Protein AF-X1M9L4-F1 (afdb_monomer_lite)

pLDDT: mean 95.77, std 6.48, range [59.91, 98.69]

Sequence (97 aa):
MKSAIAELEAKGRAAKAAAHRLAYLSTDIKNKALHNISQDLLTRKDEILAANKVDYKEAEPSGMSTAMLDRLMLNSSRLEAIAQDVLAVATLPDPVG

Foldseek 3Di:
DPDPVRVVVVVVVVVVVVVVVVLPDDLVVVLVVLLVVLVCLLVCVVVVQVVLVVVLVVVVVVPDDPVVSVVSHDDPVNSNVVSVVSNVVSPDPDPSD

Organism: NCBI:txid412755

Radius of gyration: 17.47 Å; chains: 1; bounding box: 34×35×42 Å

Secondary structure (DSSP, 8-state):
---HHHHHHHHHHHHHHHHHHHTT--HHHHHHHHHHHHHHHHHTHHHHHHHHHHHHHHHGGGT--HHHHHHH---HHHHHHHHHHHHHHHTSPPS--

Structure (mmCIF, N/CA/C/O backbone):
data_AF-X1M9L4-F1
#
_entry.id   AF-X1M9L4-F1
#
loop_
_atom_site.group_PDB
_atom_site.id
_atom_site.type_symbol
_atom_site.label_atom_id
_atom_site.label_alt_id
_atom_site.label_comp_id
_atom_site.label_asym_id
_atom_site.label_entity_id
_atom_site.label_seq_id
_atom_site.pdbx_PDB_ins_code
_atom_site.Cartn_x
_atom_site.Cartn_y
_atom_site.Cartn_z
_atom_site.occupancy
_atom_site.B_iso_or_equiv
_atom_site.auth_seq_id
_atom_site.auth_comp_id
_atom_site.auth_asym_id
_atom_site.auth_atom_id
_atom_site.pdbx_PDB_model_num
ATOM 1 N N . MET A 1 1 ? -5.541 -23.266 14.012 1.00 60.41 1 MET A N 1
ATOM 2 C CA . MET A 1 1 ? -5.004 -21.906 13.782 1.00 60.41 1 MET A CA 1
ATOM 3 C C . MET A 1 1 ? -3.495 -22.013 13.632 1.00 60.41 1 MET A C 1
ATOM 5 O O . MET A 1 1 ? -2.879 -22.647 14.480 1.00 60.41 1 MET A O 1
ATOM 9 N N . LYS A 1 2 ? -2.899 -21.489 12.551 1.00 65.81 2 LYS A N 1
ATOM 10 C CA . LYS A 1 2 ? -1.433 -21.340 12.483 1.00 65.81 2 LYS A CA 1
ATOM 11 C C . LYS A 1 2 ? -1.023 -20.318 13.551 1.00 65.81 2 LYS A C 1
ATOM 13 O O . LYS A 1 2 ? -1.766 -19.367 13.772 1.00 65.81 2 LYS A O 1
ATOM 18 N N . SER A 1 3 ? 0.094 -20.531 14.246 1.00 91.88 3 SER A N 1
ATOM 19 C CA . SER A 1 3 ? 0.588 -19.541 15.211 1.00 91.88 3 SER A CA 1
ATOM 20 C C . SER A 1 3 ? 0.979 -18.247 14.488 1.00 91.88 3 SER A C 1
ATOM 22 O O . SER A 1 3 ? 1.351 -18.288 13.313 1.00 91.88 3 SER A O 1
ATOM 24 N N . ALA A 1 4 ? 0.945 -17.109 15.189 1.00 92.31 4 ALA A N 1
ATOM 25 C CA . ALA A 1 4 ? 1.373 -15.822 14.632 1.00 92.31 4 ALA A CA 1
ATOM 26 C C . ALA A 1 4 ? 2.804 -15.885 14.057 1.00 92.31 4 ALA A C 1
ATOM 28 O O . ALA A 1 4 ? 3.078 -15.316 13.004 1.00 92.31 4 ALA A O 1
ATOM 29 N N . ILE A 1 5 ? 3.693 -16.656 14.699 1.00 95.81 5 ILE A N 1
ATOM 30 C CA . ILE A 1 5 ? 5.063 -16.907 14.223 1.00 95.81 5 ILE A CA 1
ATOM 31 C C . ILE A 1 5 ? 5.043 -17.649 12.881 1.00 95.81 5 ILE A C 1
ATOM 33 O O . ILE A 1 5 ? 5.687 -17.219 11.927 1.00 95.81 5 ILE A O 1
ATOM 37 N N . ALA A 1 6 ? 4.265 -18.729 12.769 1.00 96.69 6 ALA A N 1
ATOM 38 C CA . ALA A 1 6 ? 4.180 -19.503 11.534 1.00 96.69 6 ALA A CA 1
ATOM 39 C C . ALA A 1 6 ? 3.572 -18.694 10.371 1.00 96.69 6 ALA A C 1
ATOM 41 O O . ALA A 1 6 ? 3.975 -18.871 9.219 1.00 96.69 6 ALA A O 1
ATOM 42 N N . GLU A 1 7 ? 2.611 -17.806 10.649 1.00 97.12 7 GLU A N 1
ATOM 43 C CA . GLU A 1 7 ? 2.055 -16.890 9.649 1.00 97.12 7 GLU A CA 1
ATOM 44 C C . GLU A 1 7 ? 3.085 -15.850 9.192 1.00 97.12 7 GLU A C 1
ATOM 46 O O . GLU A 1 7 ? 3.272 -15.659 7.987 1.00 97.12 7 GLU A O 1
ATOM 51 N N . LEU A 1 8 ? 3.782 -15.218 10.139 1.00 97.38 8 LEU A N 1
ATOM 52 C CA . LEU A 1 8 ? 4.828 -14.238 9.857 1.00 97.38 8 LEU A CA 1
ATOM 53 C C . LEU A 1 8 ? 5.937 -14.844 8.992 1.00 97.38 8 LEU A C 1
ATOM 55 O O . LEU A 1 8 ? 6.312 -14.271 7.969 1.00 97.38 8 LEU A O 1
ATOM 59 N N . GLU A 1 9 ? 6.417 -16.035 9.350 1.00 98.00 9 GLU A N 1
ATOM 60 C CA . GLU A 1 9 ? 7.418 -16.751 8.564 1.00 98.00 9 GLU A CA 1
ATOM 61 C C . GLU A 1 9 ? 6.935 -17.070 7.144 1.00 98.00 9 GLU A C 1
ATOM 63 O O . GLU A 1 9 ? 7.698 -16.957 6.181 1.00 98.00 9 GLU A O 1
ATOM 68 N N . ALA A 1 10 ? 5.671 -17.479 6.993 1.00 97.56 10 ALA A N 1
ATOM 69 C CA . ALA A 1 10 ? 5.097 -17.770 5.686 1.00 97.56 10 ALA A CA 1
ATOM 70 C C . ALA A 1 10 ? 5.029 -16.509 4.809 1.00 97.56 10 ALA A C 1
ATOM 72 O O . ALA A 1 10 ? 5.461 -16.553 3.655 1.00 97.56 10 ALA A O 1
ATOM 73 N N . LYS A 1 11 ? 4.562 -15.381 5.365 1.00 97.75 11 LYS A N 1
ATOM 74 C CA . LYS A 1 11 ? 4.541 -14.080 4.678 1.00 97.75 11 LYS A CA 1
ATOM 75 C C . LYS A 1 11 ? 5.952 -13.624 4.301 1.00 97.75 11 LYS A C 1
ATOM 77 O O . LYS A 1 11 ? 6.167 -13.216 3.164 1.00 97.75 11 LYS A O 1
ATOM 82 N N . GLY A 1 12 ? 6.927 -13.773 5.199 1.00 98.19 12 GLY A N 1
ATOM 83 C CA . GLY A 1 12 ? 8.326 -13.427 4.939 1.00 98.19 12 GLY A CA 1
ATOM 84 C C . GLY A 1 12 ? 8.954 -14.250 3.810 1.00 98.19 12 GLY A C 1
ATOM 85 O O . GLY A 1 12 ? 9.576 -13.690 2.907 1.00 98.19 12 GLY A O 1
ATOM 86 N N . ARG A 1 13 ? 8.745 -15.576 3.803 1.00 98.19 13 ARG A N 1
ATOM 87 C CA . ARG A 1 13 ? 9.219 -16.454 2.715 1.00 98.19 13 ARG A CA 1
ATOM 88 C C . ARG A 1 13 ? 8.582 -16.090 1.371 1.00 98.19 13 ARG A C 1
ATOM 90 O O . ARG A 1 13 ? 9.294 -16.014 0.371 1.00 98.19 13 ARG A O 1
ATOM 97 N N . ALA A 1 14 ? 7.275 -15.824 1.354 1.00 98.25 14 ALA A N 1
ATOM 98 C CA . ALA A 1 14 ? 6.563 -15.412 0.145 1.00 98.25 14 ALA A CA 1
ATOM 99 C C . ALA A 1 14 ? 7.051 -14.049 -0.377 1.00 98.25 14 ALA A C 1
ATOM 101 O O . ALA A 1 14 ? 7.339 -13.919 -1.566 1.00 98.25 14 ALA A O 1
ATOM 102 N N . ALA A 1 15 ? 7.219 -13.061 0.508 1.00 98.31 15 ALA A N 1
ATOM 103 C CA . ALA A 1 15 ? 7.732 -11.740 0.156 1.00 98.31 15 ALA A CA 1
ATOM 104 C C . ALA A 1 15 ? 9.156 -11.815 -0.415 1.00 98.31 15 ALA A C 1
ATOM 106 O O . ALA A 1 15 ? 9.427 -11.217 -1.453 1.00 98.31 15 ALA A O 1
ATOM 107 N N . LYS A 1 16 ? 10.048 -12.611 0.198 1.00 98.12 16 LYS A N 1
ATOM 108 C CA . LYS A 1 16 ? 11.415 -12.824 -0.306 1.00 98.12 16 LYS A CA 1
ATOM 109 C C . LYS A 1 16 ? 11.416 -13.422 -1.715 1.00 98.12 16 LYS A C 1
ATOM 111 O O . LYS A 1 16 ? 12.141 -12.941 -2.580 1.00 98.12 16 LYS A O 1
ATOM 116 N N . ALA A 1 17 ? 10.589 -14.437 -1.962 1.00 97.56 17 ALA A N 1
ATOM 117 C CA . ALA A 1 17 ? 10.464 -15.036 -3.290 1.00 97.56 17 ALA A CA 1
ATOM 118 C C . ALA A 1 17 ? 9.914 -14.035 -4.326 1.00 97.56 17 ALA A C 1
ATOM 120 O O . ALA A 1 17 ? 10.442 -13.941 -5.434 1.00 97.56 17 ALA A O 1
ATOM 121 N N . ALA A 1 18 ? 8.893 -13.253 -3.962 1.00 97.62 18 ALA A N 1
ATOM 122 C CA . ALA A 1 18 ? 8.302 -12.243 -4.837 1.00 97.62 18 ALA A CA 1
ATOM 123 C C . ALA A 1 18 ? 9.275 -11.097 -5.163 1.00 97.62 18 ALA A C 1
ATOM 125 O O . ALA A 1 18 ? 9.317 -10.649 -6.308 1.00 97.62 18 ALA A O 1
ATOM 126 N N . ALA A 1 19 ? 10.090 -10.667 -4.193 1.00 96.81 19 ALA A N 1
ATOM 127 C CA . ALA A 1 19 ? 11.066 -9.592 -4.363 1.00 96.81 19 ALA A CA 1
ATOM 128 C C . ALA A 1 19 ? 12.081 -9.896 -5.474 1.00 96.81 19 ALA A C 1
ATOM 130 O O . ALA A 1 19 ? 12.370 -9.022 -6.288 1.00 96.81 19 ALA A O 1
ATOM 131 N N . HIS A 1 20 ? 12.557 -11.145 -5.566 1.00 94.56 20 HIS A N 1
ATOM 132 C CA . HIS A 1 20 ? 13.450 -11.559 -6.650 1.00 94.56 20 HIS A CA 1
ATOM 133 C C . HIS A 1 20 ? 12.813 -11.352 -8.021 1.00 94.56 20 HIS A C 1
ATOM 135 O O . HIS A 1 20 ? 13.450 -10.808 -8.911 1.00 94.56 20 HIS A O 1
ATOM 141 N N . ARG A 1 21 ? 11.546 -11.743 -8.192 1.00 94.19 21 ARG A N 1
ATOM 142 C CA . ARG A 1 21 ? 10.843 -11.551 -9.464 1.00 94.19 21 ARG A CA 1
ATOM 143 C C . ARG A 1 21 ? 10.593 -10.073 -9.754 1.00 94.19 21 ARG A C 1
ATOM 145 O O . ARG A 1 21 ? 10.794 -9.651 -10.886 1.00 94.19 21 ARG A O 1
ATOM 152 N N . LEU A 1 22 ? 10.168 -9.307 -8.748 1.00 95.25 22 LEU A N 1
ATOM 153 C CA . LEU A 1 22 ? 9.881 -7.877 -8.874 1.00 95.25 22 LEU A CA 1
ATOM 154 C C . LEU A 1 22 ? 11.113 -7.081 -9.330 1.00 95.25 22 LEU A C 1
ATOM 156 O O . LEU A 1 22 ? 10.977 -6.204 -10.176 1.00 95.25 22 LEU A O 1
ATOM 160 N N . ALA A 1 23 ? 12.303 -7.431 -8.831 1.00 94.00 23 ALA A N 1
ATOM 161 C CA . ALA A 1 23 ? 13.561 -6.767 -9.174 1.00 94.00 23 ALA A CA 1
ATOM 162 C C . ALA A 1 23 ? 13.951 -6.867 -10.663 1.00 94.00 23 ALA A C 1
ATOM 164 O O . ALA A 1 23 ? 14.727 -6.042 -11.131 1.00 94.00 23 ALA A O 1
ATOM 165 N N . TYR A 1 24 ? 13.420 -7.848 -11.403 1.00 92.69 24 TYR A N 1
ATOM 166 C CA . TYR A 1 24 ? 13.699 -8.041 -12.835 1.00 92.69 24 TYR A CA 1
ATOM 167 C C . TYR A 1 24 ? 12.556 -7.589 -13.756 1.00 92.69 24 TYR A C 1
ATOM 169 O O . TYR A 1 24 ? 12.633 -7.791 -14.968 1.00 92.69 24 TYR A O 1
ATOM 177 N N . LEU A 1 25 ? 11.467 -7.028 -13.218 1.00 95.06 25 LEU A N 1
ATOM 178 C CA . LEU A 1 25 ? 10.382 -6.512 -14.053 1.00 95.06 25 LEU A CA 1
ATOM 179 C C . LEU A 1 25 ? 10.788 -5.194 -14.712 1.00 95.06 25 LEU A C 1
ATOM 181 O O . LEU A 1 25 ? 11.411 -4.345 -14.078 1.00 95.06 25 LEU A O 1
ATOM 185 N N . SER A 1 26 ? 10.368 -5.005 -15.964 1.00 96.00 26 SER A N 1
ATOM 186 C CA . SER A 1 26 ? 10.549 -3.737 -16.670 1.00 96.00 26 SER A CA 1
ATOM 187 C C . SER A 1 26 ? 9.707 -2.619 -16.056 1.00 96.00 26 SER A C 1
ATOM 189 O O . SER A 1 26 ? 8.654 -2.872 -15.454 1.00 96.00 26 SER A O 1
ATOM 191 N N . THR A 1 27 ? 10.137 -1.375 -16.267 1.00 96.12 27 THR A N 1
ATOM 192 C CA . THR A 1 27 ? 9.385 -0.160 -15.923 1.00 96.12 27 THR A CA 1
ATOM 193 C C . THR A 1 27 ? 7.953 -0.204 -16.444 1.00 96.12 27 THR A C 1
ATOM 195 O O . THR A 1 27 ? 7.026 0.043 -15.681 1.00 96.12 27 THR A O 1
ATOM 198 N N . ASP A 1 28 ? 7.733 -0.632 -17.691 1.00 96.06 28 ASP A N 1
ATOM 199 C CA . ASP A 1 28 ? 6.389 -0.716 -18.282 1.00 96.06 28 ASP A CA 1
ATOM 200 C C . ASP A 1 28 ? 5.446 -1.630 -17.488 1.00 96.06 28 ASP A C 1
ATOM 202 O O . ASP A 1 28 ? 4.278 -1.301 -17.269 1.00 96.06 28 ASP A O 1
ATOM 206 N N . ILE A 1 29 ? 5.942 -2.784 -17.025 1.00 96.88 29 ILE A N 1
ATOM 207 C CA . ILE A 1 29 ? 5.141 -3.720 -16.227 1.00 96.88 29 ILE A CA 1
ATOM 208 C C . ILE A 1 29 ? 4.873 -3.133 -14.839 1.00 96.88 29 ILE A C 1
ATOM 210 O O . ILE A 1 29 ? 3.741 -3.217 -14.355 1.00 96.88 29 ILE A O 1
ATOM 214 N N . LYS A 1 30 ? 5.891 -2.529 -14.209 1.00 96.88 30 LYS A N 1
ATOM 215 C CA . LYS A 1 30 ? 5.766 -1.861 -12.904 1.00 96.88 30 LYS A CA 1
ATOM 216 C C . LYS A 1 30 ? 4.727 -0.733 -12.972 1.00 96.88 30 LYS A C 1
ATOM 218 O O . LYS A 1 30 ? 3.788 -0.718 -12.179 1.00 96.88 30 LYS A O 1
ATOM 223 N N . ASN A 1 31 ? 4.810 0.127 -13.983 1.00 97.75 31 ASN A N 1
ATOM 224 C CA . ASN A 1 31 ? 3.883 1.238 -14.190 1.00 97.75 31 ASN A CA 1
ATOM 225 C C . ASN A 1 31 ? 2.470 0.754 -14.506 1.00 97.75 31 ASN A C 1
ATOM 227 O O . ASN A 1 31 ? 1.509 1.261 -13.931 1.00 97.75 31 ASN A O 1
ATOM 231 N N . LYS A 1 32 ? 2.313 -0.284 -15.338 1.00 98.19 32 LYS A N 1
ATOM 232 C CA . LYS A 1 32 ? 0.999 -0.895 -15.580 1.00 98.19 32 LYS A CA 1
ATOM 233 C C . LYS A 1 32 ? 0.362 -1.410 -14.287 1.00 98.19 32 LYS A C 1
ATOM 235 O O . LYS A 1 32 ? -0.839 -1.240 -14.095 1.00 98.19 32 LYS A O 1
ATOM 240 N N . ALA A 1 33 ? 1.146 -2.013 -13.392 1.00 98.06 33 ALA A N 1
ATOM 241 C CA . ALA A 1 33 ? 0.644 -2.444 -12.090 1.00 98.06 33 ALA A CA 1
ATOM 242 C C . ALA A 1 33 ? 0.183 -1.253 -11.231 1.00 98.06 33 ALA A C 1
ATOM 244 O O . ALA A 1 33 ? -0.901 -1.321 -10.659 1.00 98.06 33 ALA A O 1
ATOM 245 N N . LEU A 1 34 ? 0.943 -0.153 -11.191 1.00 98.31 34 LEU A N 1
ATOM 246 C CA . LEU A 1 34 ? 0.558 1.070 -10.470 1.00 98.31 34 LEU A CA 1
ATOM 247 C C . LEU A 1 34 ? -0.725 1.701 -11.039 1.00 98.31 34 LEU A C 1
ATOM 249 O O . LEU A 1 34 ? -1.628 2.043 -10.277 1.00 98.31 34 LEU A O 1
ATOM 253 N N . HIS A 1 35 ? -0.861 1.778 -12.366 1.00 98.56 35 HIS A N 1
ATOM 254 C CA . HIS A 1 35 ? -2.095 2.237 -13.012 1.00 98.56 35 HIS A CA 1
ATOM 255 C C . HIS A 1 35 ? -3.301 1.369 -12.635 1.00 98.56 35 HIS A C 1
ATOM 257 O O . HIS A 1 35 ? -4.355 1.901 -12.290 1.00 98.56 35 HIS A O 1
ATOM 263 N N . ASN A 1 36 ? -3.137 0.044 -12.647 1.00 98.69 36 ASN A N 1
ATOM 264 C CA . ASN A 1 36 ? -4.198 -0.876 -12.243 1.00 98.69 36 ASN A CA 1
ATOM 265 C C . ASN A 1 36 ? -4.570 -0.701 -10.765 1.00 98.69 36 ASN A C 1
ATOM 267 O O . ASN A 1 36 ? -5.752 -0.666 -10.451 1.00 98.69 36 ASN A O 1
ATOM 271 N N . ILE A 1 37 ? -3.588 -0.534 -9.870 1.00 98.69 37 ILE A N 1
ATOM 272 C CA . ILE A 1 37 ? -3.838 -0.279 -8.442 1.00 98.69 37 ILE A CA 1
ATOM 273 C C . ILE A 1 37 ? -4.657 1.002 -8.265 1.00 98.69 37 ILE A C 1
ATOM 275 O O . ILE A 1 37 ? -5.660 0.987 -7.558 1.00 98.69 37 ILE A O 1
ATOM 279 N N . SER A 1 38 ? -4.266 2.095 -8.926 1.00 98.69 38 SER A N 1
ATOM 280 C CA . SER A 1 38 ? -5.011 3.358 -8.877 1.00 98.69 38 SER A CA 1
ATOM 281 C C . SER A 1 38 ? -6.459 3.181 -9.352 1.00 98.69 38 SER A C 1
ATOM 283 O O . SER A 1 38 ? -7.399 3.569 -8.655 1.00 98.69 38 SER A O 1
ATOM 285 N N . GLN A 1 39 ? -6.658 2.508 -10.489 1.00 98.62 39 GLN A N 1
ATOM 286 C CA . GLN A 1 39 ? -7.992 2.230 -11.021 1.00 98.62 39 GLN A CA 1
ATOM 287 C C . GLN A 1 39 ? -8.823 1.348 -10.079 1.00 98.62 39 GLN A C 1
ATOM 289 O O . GLN A 1 39 ? -10.012 1.611 -9.884 1.00 98.62 39 GLN A O 1
ATOM 294 N N . ASP A 1 40 ? -8.224 0.319 -9.483 1.00 98.62 40 ASP A N 1
ATOM 295 C CA . ASP A 1 40 ? -8.905 -0.594 -8.566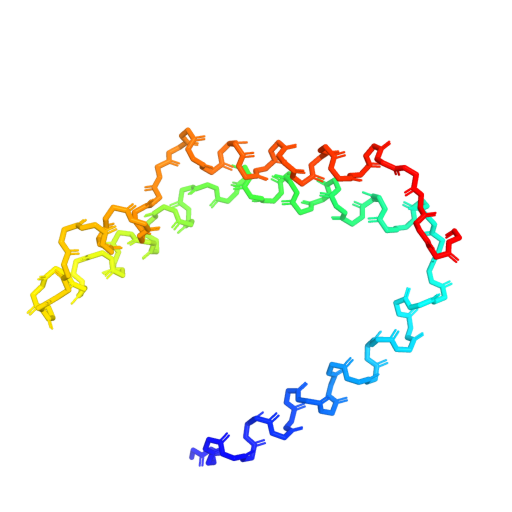 1.00 98.62 40 ASP A CA 1
ATOM 296 C C . ASP A 1 40 ? -9.328 0.114 -7.275 1.00 98.62 40 ASP A C 1
ATOM 298 O O . ASP A 1 40 ? -10.446 -0.112 -6.809 1.00 98.62 40 ASP A O 1
ATOM 302 N N . LEU A 1 41 ? -8.499 1.018 -6.736 1.00 98.56 41 LEU A N 1
ATOM 303 C CA . LEU A 1 41 ? -8.853 1.848 -5.576 1.00 98.56 41 LEU A CA 1
ATOM 304 C C . LEU A 1 41 ? -10.112 2.682 -5.844 1.00 98.56 41 LEU A C 1
ATOM 306 O O . LEU A 1 41 ? -10.998 2.755 -4.994 1.00 98.56 41 LEU A O 1
ATOM 310 N N . LEU A 1 42 ? -10.217 3.280 -7.034 1.00 98.38 42 LEU A N 1
ATOM 311 C CA . LEU A 1 42 ? -11.382 4.080 -7.420 1.00 98.38 42 LEU A CA 1
ATOM 312 C C . LEU A 1 42 ? -12.609 3.211 -7.715 1.00 98.38 42 LEU A C 1
ATOM 314 O O . LEU A 1 42 ? 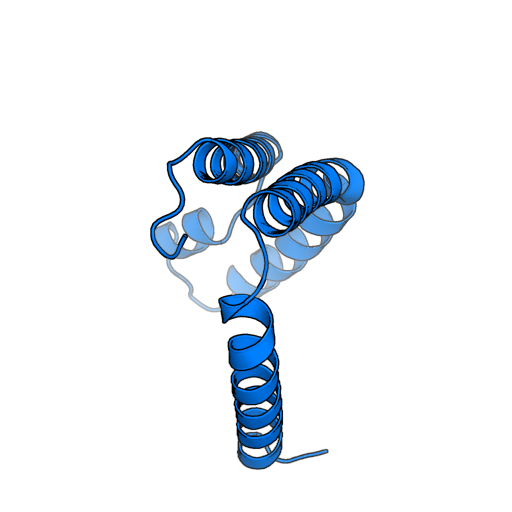-13.717 3.538 -7.293 1.00 98.38 42 LEU A O 1
ATOM 318 N N . THR A 1 43 ? -12.414 2.090 -8.409 1.00 98.56 43 THR A N 1
ATOM 319 C CA . THR A 1 43 ? -13.497 1.171 -8.800 1.00 98.56 43 THR A CA 1
ATOM 320 C C . THR A 1 43 ? -14.108 0.475 -7.585 1.00 98.56 43 THR A C 1
ATOM 322 O O . THR A 1 43 ? -15.308 0.221 -7.556 1.00 98.56 43 THR A O 1
ATOM 325 N N . ARG A 1 44 ? -13.299 0.197 -6.557 1.00 98.44 44 ARG A N 1
ATOM 326 C CA . ARG A 1 44 ? -13.714 -0.445 -5.300 1.00 98.44 44 ARG A CA 1
ATOM 327 C C . ARG A 1 44 ? -13.891 0.550 -4.154 1.00 98.44 44 ARG A C 1
ATOM 329 O O . ARG A 1 44 ? -13.894 0.151 -2.991 1.00 98.44 44 ARG A O 1
ATOM 336 N N . LYS A 1 45 ? -14.045 1.843 -4.460 1.00 98.44 45 LYS A N 1
ATOM 337 C CA . LYS A 1 45 ? -14.139 2.915 -3.459 1.00 98.44 45 LYS A CA 1
ATOM 338 C C . LYS A 1 45 ? -15.160 2.610 -2.367 1.00 98.44 45 LYS A C 1
ATOM 340 O O . LYS A 1 45 ? -14.837 2.705 -1.187 1.00 98.44 45 LYS A O 1
ATOM 345 N N . ASP A 1 46 ? -16.359 2.190 -2.751 1.00 98.25 46 ASP A N 1
ATOM 346 C CA . ASP A 1 46 ? -17.438 1.944 -1.793 1.00 98.25 46 ASP A CA 1
ATOM 347 C C . ASP A 1 46 ? -17.142 0.753 -0.869 1.00 98.25 46 ASP A C 1
ATOM 349 O O . ASP A 1 46 ? -17.444 0.813 0.321 1.00 98.25 46 ASP A O 1
ATOM 353 N N . GLU A 1 47 ? -16.486 -0.293 -1.384 1.00 98.56 47 GLU A N 1
ATOM 354 C CA . GLU A 1 47 ? -16.038 -1.455 -0.601 1.00 98.56 47 GLU A CA 1
ATOM 355 C C . GLU A 1 47 ? -15.012 -1.031 0.461 1.00 98.56 47 GLU A C 1
ATOM 357 O O . GLU A 1 47 ? -15.155 -1.351 1.642 1.00 98.56 47 GLU A O 1
ATOM 362 N N . ILE A 1 48 ? -14.015 -0.240 0.054 1.00 98.56 48 ILE A N 1
ATOM 363 C CA . ILE A 1 48 ? -12.942 0.245 0.929 1.00 98.56 48 ILE A CA 1
ATOM 364 C C . ILE A 1 48 ? -13.495 1.180 2.011 1.00 98.56 4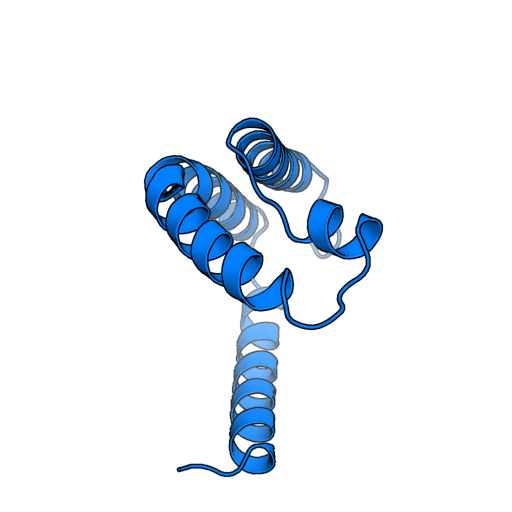8 ILE A C 1
ATOM 366 O O . ILE A 1 48 ? -13.160 1.036 3.188 1.00 98.56 48 ILE A O 1
ATOM 370 N N . LEU A 1 49 ? -14.359 2.130 1.639 1.00 98.56 49 LEU A N 1
ATOM 371 C CA . LEU A 1 49 ? -14.956 3.073 2.588 1.00 98.56 49 LEU A CA 1
ATOM 372 C C . LEU A 1 49 ? -15.908 2.374 3.566 1.00 98.56 49 LEU A C 1
ATOM 374 O O . LEU A 1 49 ? -15.951 2.733 4.744 1.00 98.56 49 LEU A O 1
ATOM 378 N N . ALA A 1 50 ? -16.647 1.360 3.108 1.00 98.56 50 ALA A N 1
ATOM 379 C CA . ALA A 1 50 ? -17.484 0.549 3.982 1.00 98.56 50 ALA A CA 1
ATOM 380 C C . ALA A 1 50 ? -16.644 -0.233 5.003 1.00 98.56 50 ALA A C 1
ATOM 382 O O . ALA A 1 50 ? -16.982 -0.215 6.187 1.00 98.56 50 ALA A O 1
ATOM 383 N N . ALA A 1 51 ? -15.541 -0.853 4.571 1.00 98.62 51 ALA A N 1
ATOM 384 C CA . ALA A 1 51 ? -14.621 -1.562 5.460 1.00 98.62 51 ALA A CA 1
ATOM 385 C C . ALA A 1 51 ? -13.982 -0.615 6.490 1.00 98.62 51 ALA A C 1
ATOM 387 O O . ALA A 1 51 ? -14.080 -0.857 7.690 1.00 98.62 51 ALA A O 1
ATOM 388 N N . ASN A 1 52 ? -13.447 0.530 6.055 1.00 98.56 52 ASN A N 1
ATOM 389 C CA . ASN A 1 52 ? -12.838 1.505 6.963 1.00 98.56 52 ASN A CA 1
ATOM 390 C C . ASN A 1 52 ? -13.827 2.069 7.997 1.00 98.56 52 ASN A C 1
ATOM 392 O O . ASN A 1 52 ? -13.452 2.374 9.127 1.00 98.56 52 ASN A O 1
ATOM 396 N N . LYS A 1 53 ? -15.113 2.184 7.644 1.00 98.12 53 LYS A N 1
ATOM 397 C CA . LYS A 1 53 ? -16.156 2.599 8.589 1.00 98.12 53 LYS A CA 1
ATOM 398 C C . LYS A 1 53 ? -1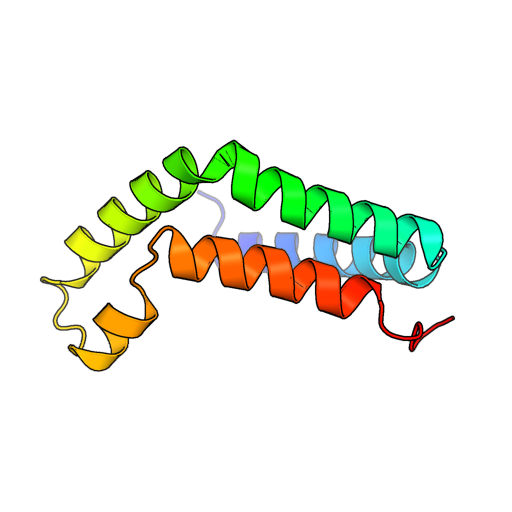6.371 1.576 9.706 1.00 98.12 53 LYS A C 1
ATOM 400 O O . LYS A 1 53 ? -16.755 1.976 10.805 1.00 98.12 53 LYS A O 1
ATOM 405 N N . VAL A 1 54 ? -16.175 0.284 9.437 1.00 98.31 54 VAL A N 1
ATOM 406 C CA . VAL A 1 54 ? -16.193 -0.758 10.475 1.00 98.31 54 VAL A CA 1
ATOM 407 C C . VAL A 1 54 ? -15.000 -0.555 11.406 1.00 98.31 54 VAL A C 1
ATOM 409 O O . VAL A 1 54 ? -15.214 -0.379 12.603 1.00 98.31 54 VAL A O 1
ATOM 412 N N . ASP A 1 55 ? -13.793 -0.419 10.850 1.00 97.75 55 ASP A N 1
ATOM 413 C CA . ASP A 1 55 ? -12.570 -0.181 11.631 1.00 97.75 55 ASP A CA 1
ATOM 414 C C . ASP A 1 55 ? -12.688 1.068 12.519 1.00 97.75 55 ASP A C 1
ATOM 416 O O . ASP A 1 55 ? -12.349 1.043 13.701 1.00 97.75 55 ASP A O 1
ATOM 420 N N . TYR A 1 56 ? -13.219 2.169 11.976 1.00 97.00 56 TYR A N 1
ATOM 421 C CA . TYR A 1 56 ? -13.403 3.413 12.723 1.00 97.00 56 TYR A CA 1
ATOM 422 C C . TYR A 1 56 ? -14.347 3.229 13.919 1.00 97.00 56 TYR A C 1
ATOM 424 O O . TYR A 1 56 ? -14.058 3.700 15.019 1.00 97.00 56 TYR A O 1
ATOM 432 N N . LYS A 1 57 ? -15.466 2.520 13.723 1.00 96.25 57 LYS A N 1
ATOM 433 C CA . LYS A 1 57 ? -16.444 2.246 14.788 1.00 96.25 57 LYS A CA 1
ATOM 434 C C . LYS A 1 57 ? -15.886 1.348 15.885 1.00 96.25 57 LYS A C 1
ATOM 436 O O . LYS A 1 57 ? -16.298 1.484 17.031 1.00 96.25 57 LYS A O 1
ATOM 441 N N . GLU A 1 58 ? -14.992 0.429 15.542 1.00 96.38 58 GLU A N 1
ATOM 442 C CA . GLU A 1 58 ? -14.315 -0.427 16.519 1.00 96.38 58 GLU A CA 1
ATOM 443 C C . GLU A 1 58 ? -13.219 0.337 17.273 1.00 96.38 58 GLU A C 1
ATOM 445 O O . GLU A 1 58 ? -13.019 0.126 18.470 1.00 96.38 58 GLU A O 1
ATOM 450 N N . ALA A 1 59 ? -12.539 1.268 16.600 1.00 95.62 59 ALA A N 1
ATOM 451 C CA . ALA A 1 59 ? -11.448 2.031 17.188 1.00 95.62 59 ALA A CA 1
ATOM 452 C C . ALA A 1 59 ? -11.916 3.174 18.106 1.00 95.62 59 ALA A C 1
ATOM 454 O O . ALA A 1 59 ? -11.241 3.463 19.095 1.00 95.62 59 ALA A O 1
ATOM 455 N N . GLU A 1 60 ? -13.057 3.809 17.825 1.00 92.75 60 GLU A N 1
ATOM 456 C CA . GLU A 1 60 ? -13.614 4.902 18.638 1.00 92.75 60 GLU A CA 1
ATOM 457 C C . GLU A 1 60 ? -13.770 4.536 20.134 1.00 92.75 60 GLU A C 1
ATOM 459 O O . GLU A 1 60 ? -13.254 5.272 20.979 1.00 92.75 60 GLU A O 1
ATOM 464 N N . PRO A 1 61 ? -14.364 3.384 20.511 1.00 95.88 61 PRO A N 1
ATOM 465 C CA . PRO A 1 61 ? -14.457 2.973 21.912 1.00 95.88 61 PRO A CA 1
ATOM 466 C C . PRO A 1 61 ? -13.161 2.366 22.480 1.00 95.88 61 PRO A C 1
ATOM 468 O O . PRO A 1 61 ? -13.087 2.135 23.684 1.00 95.88 61 PRO A O 1
ATOM 471 N N . SER A 1 62 ? -12.131 2.109 21.664 1.00 92.38 62 SER A N 1
ATOM 472 C CA . SER A 1 62 ? -10.884 1.460 22.117 1.00 92.38 62 SER A CA 1
ATOM 473 C C . SER A 1 62 ? -9.967 2.360 22.965 1.00 92.38 62 SER A C 1
ATOM 475 O O . SER A 1 62 ? -8.937 1.905 23.461 1.00 92.38 62 SER A O 1
ATOM 477 N N . GLY A 1 63 ? -10.325 3.639 23.138 1.00 91.06 63 GLY A N 1
ATOM 478 C CA . GLY A 1 63 ? -9.484 4.645 23.796 1.00 91.06 63 GLY A CA 1
ATOM 479 C C . GLY A 1 63 ? -8.454 5.291 22.863 1.00 91.06 63 GLY A C 1
ATOM 480 O O . GLY A 1 63 ? -7.521 5.944 23.332 1.00 91.06 63 GLY A O 1
ATOM 481 N N . MET A 1 64 ? -8.607 5.120 21.546 1.00 94.44 64 MET A N 1
ATOM 482 C CA . MET A 1 64 ? -7.743 5.747 20.549 1.00 94.44 64 MET A CA 1
ATOM 483 C C . MET A 1 64 ? -7.913 7.276 20.553 1.00 94.44 64 MET A C 1
ATOM 485 O O . MET A 1 64 ? -9.022 7.797 20.662 1.00 94.44 64 MET A O 1
ATOM 489 N N . SER A 1 65 ? -6.806 8.018 20.434 1.00 96.25 65 SER A N 1
ATOM 490 C CA . SER A 1 65 ? -6.863 9.484 20.424 1.00 96.25 65 SER A CA 1
ATOM 491 C C . SER A 1 65 ? -7.569 10.014 19.174 1.00 96.25 65 SER A C 1
ATOM 493 O O . SER A 1 65 ? -7.518 9.404 18.105 1.00 96.25 65 SER A O 1
ATOM 495 N N . THR A 1 66 ? -8.163 11.203 19.276 1.00 95.25 66 THR A N 1
ATOM 496 C CA . THR A 1 66 ? -8.838 11.875 18.151 1.00 95.25 66 THR A CA 1
ATOM 497 C C . THR A 1 66 ? -7.923 12.053 16.936 1.00 95.25 66 THR A C 1
ATOM 499 O O . THR A 1 66 ? -8.354 11.857 15.806 1.00 95.25 66 THR A O 1
ATOM 502 N N . ALA A 1 67 ? -6.638 12.345 17.157 1.00 96.88 67 ALA A N 1
ATOM 503 C CA . ALA A 1 67 ? -5.645 12.453 16.089 1.00 96.88 67 ALA A CA 1
ATOM 504 C C . ALA A 1 67 ? -5.379 11.114 15.376 1.00 96.88 67 ALA A C 1
ATOM 506 O O . ALA A 1 67 ? -5.120 11.093 14.175 1.00 96.88 67 ALA A O 1
ATOM 507 N N . MET A 1 68 ? -5.428 9.992 16.099 1.00 97.12 68 MET A N 1
ATOM 508 C CA . MET A 1 68 ? -5.279 8.664 15.498 1.00 97.12 68 MET A CA 1
ATOM 509 C C . MET A 1 68 ? -6.558 8.228 14.775 1.00 97.12 68 MET A C 1
ATOM 511 O O . MET A 1 68 ? -6.461 7.645 13.699 1.00 97.12 68 MET A O 1
ATOM 515 N N . LEU A 1 69 ? -7.740 8.572 15.301 1.00 97.25 69 LEU A N 1
ATOM 516 C CA . LEU A 1 69 ? -9.022 8.365 14.613 1.00 97.25 69 LEU A CA 1
ATOM 517 C C . LEU A 1 69 ? -9.078 9.133 13.289 1.00 97.25 69 LEU A C 1
ATOM 519 O O . LEU A 1 69 ? -9.459 8.557 12.272 1.00 97.25 69 LEU A O 1
ATOM 523 N N . ASP A 1 70 ? -8.621 10.389 13.266 1.00 96.62 70 ASP A N 1
ATOM 524 C CA . ASP A 1 70 ? -8.526 11.150 12.019 1.00 96.62 70 ASP A CA 1
ATOM 525 C C . ASP A 1 70 ? -7.574 10.481 11.018 1.00 96.62 70 ASP A C 1
ATOM 527 O O . ASP A 1 70 ? -7.918 10.369 9.848 1.00 96.62 70 ASP A O 1
ATOM 531 N N . ARG A 1 71 ? -6.421 9.958 11.456 1.00 96.81 71 ARG A N 1
ATOM 532 C CA . ARG A 1 71 ? -5.504 9.217 10.566 1.00 96.81 71 ARG A CA 1
ATOM 533 C C . ARG A 1 71 ? -6.085 7.903 10.045 1.00 96.81 71 ARG A C 1
ATOM 535 O O . ARG A 1 71 ? -5.748 7.509 8.933 1.00 96.81 71 ARG A O 1
ATOM 542 N N . LEU A 1 72 ? -6.917 7.227 10.836 1.00 97.44 72 LEU A N 1
ATOM 543 C CA . LEU A 1 72 ? -7.593 5.995 10.430 1.00 97.44 72 LEU A CA 1
ATOM 544 C C . LEU A 1 72 ? -8.702 6.271 9.409 1.00 97.44 72 LEU A C 1
ATOM 546 O O . LEU A 1 72 ? -8.920 5.457 8.518 1.00 97.44 72 LEU A O 1
ATOM 550 N N . MET A 1 73 ? -9.406 7.395 9.538 1.00 97.50 73 MET A N 1
ATOM 551 C CA . MET A 1 73 ? -10.563 7.712 8.708 1.00 97.50 73 MET A CA 1
ATOM 552 C C . MET A 1 73 ? -10.193 7.848 7.223 1.00 97.50 73 MET A C 1
ATOM 554 O O . MET A 1 73 ? -9.368 8.674 6.825 1.00 97.50 73 MET A O 1
ATOM 558 N N . LEU A 1 74 ? -10.903 7.117 6.373 1.00 98.44 74 LEU A N 1
ATOM 559 C CA . LEU A 1 74 ? -10.930 7.321 4.933 1.00 98.44 74 LEU A CA 1
ATOM 560 C C . LEU A 1 74 ? -12.245 7.979 4.515 1.00 98.44 74 LEU A C 1
ATOM 562 O O . LEU A 1 74 ? -13.311 7.747 5.080 1.00 98.44 74 LEU A O 1
ATOM 566 N N . ASN A 1 75 ? -12.159 8.815 3.487 1.00 97.94 75 ASN A N 1
ATOM 567 C CA . ASN A 1 75 ? -13.298 9.384 2.778 1.00 97.94 75 ASN A CA 1
ATOM 568 C C . ASN A 1 75 ? -12.977 9.416 1.278 1.00 97.94 75 ASN A C 1
ATOM 570 O O . ASN A 1 75 ? -11.839 9.147 0.886 1.00 97.94 75 ASN A O 1
ATOM 574 N N . SER A 1 76 ? -13.963 9.750 0.441 1.00 98.00 76 SER A N 1
ATOM 575 C CA . SER A 1 76 ? -13.790 9.748 -1.017 1.00 98.00 76 SER A CA 1
ATOM 576 C C . SER A 1 76 ? -12.609 10.598 -1.477 1.00 98.00 76 SER A C 1
ATOM 578 O O . SER A 1 76 ? -11.805 10.125 -2.268 1.00 98.00 76 SER A O 1
ATOM 580 N N . SER A 1 77 ? -12.451 11.805 -0.924 1.00 98.25 77 SER A N 1
ATOM 581 C CA . SER A 1 77 ? -11.355 12.704 -1.296 1.00 98.25 77 SER A CA 1
ATOM 582 C C . SER A 1 77 ? -9.986 12.135 -0.920 1.00 98.25 77 SER A C 1
ATOM 584 O O . SER A 1 77 ? -9.062 12.194 -1.725 1.00 98.25 77 SER A O 1
ATOM 586 N N . ARG A 1 78 ? -9.849 11.533 0.269 1.00 98.38 78 ARG A N 1
ATOM 587 C CA . ARG A 1 78 ? -8.601 10.881 0.696 1.00 98.38 78 ARG A CA 1
ATOM 588 C C . ARG A 1 78 ? -8.271 9.674 -0.176 1.00 98.38 78 ARG A C 1
ATOM 590 O O . ARG A 1 78 ? -7.117 9.500 -0.542 1.00 98.38 78 ARG A O 1
ATOM 597 N N . LEU A 1 79 ? -9.264 8.862 -0.534 1.00 98.44 79 LEU A N 1
ATOM 598 C CA . LEU A 1 79 ? -9.030 7.701 -1.391 1.00 98.44 79 LEU A CA 1
ATOM 599 C C . LEU A 1 79 ? -8.669 8.110 -2.827 1.00 98.44 79 LEU A C 1
ATOM 601 O O . LEU A 1 79 ? -7.781 7.513 -3.427 1.00 98.44 79 LEU A O 1
ATOM 605 N N . GLU A 1 80 ? -9.313 9.152 -3.355 1.00 98.44 80 GLU A N 1
ATOM 606 C CA . GLU A 1 80 ? -8.980 9.742 -4.656 1.00 98.44 80 GLU A CA 1
ATOM 607 C C . GLU A 1 80 ? -7.563 10.332 -4.656 1.00 98.44 80 GLU A C 1
ATOM 609 O O . GLU A 1 80 ? -6.813 10.107 -5.604 1.00 98.44 80 GLU A O 1
ATOM 614 N N . ALA A 1 81 ? -7.154 10.993 -3.568 1.00 98.50 81 ALA A N 1
ATOM 615 C CA . ALA A 1 81 ? -5.783 11.466 -3.396 1.00 98.50 81 ALA A CA 1
ATOM 616 C C . ALA A 1 81 ? -4.772 10.305 -3.372 1.00 98.50 81 ALA A C 1
ATOM 618 O O . ALA A 1 81 ? -3.792 10.351 -4.104 1.00 98.50 81 ALA A O 1
ATOM 619 N N . ILE A 1 82 ? -5.046 9.223 -2.631 1.00 98.50 82 ILE A N 1
ATOM 620 C CA . ILE A 1 82 ? -4.185 8.025 -2.614 1.00 98.50 82 ILE A CA 1
ATOM 621 C C . ILE A 1 82 ? -4.060 7.423 -4.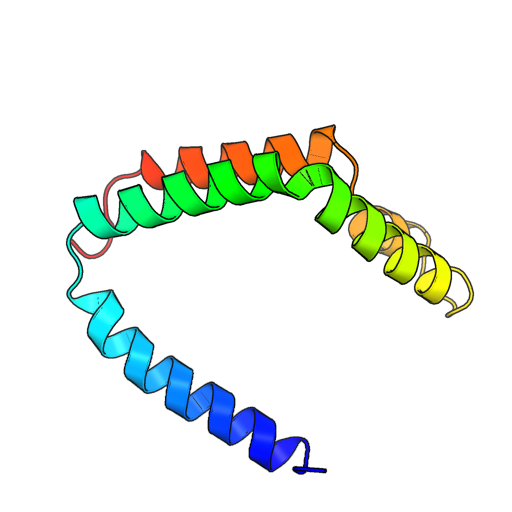020 1.00 98.50 82 ILE A C 1
ATOM 623 O O . ILE A 1 82 ? -2.961 7.083 -4.4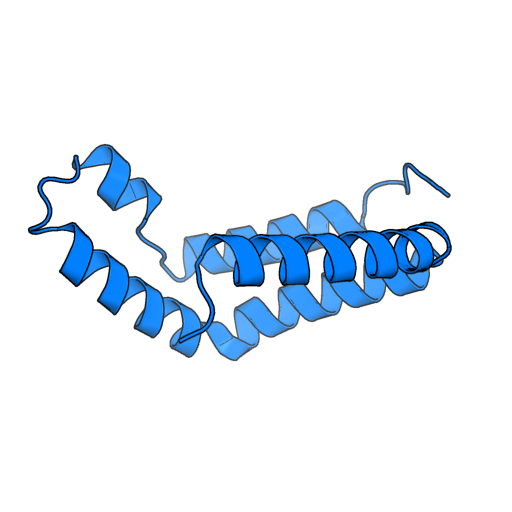56 1.00 98.50 82 ILE A O 1
ATOM 627 N N . ALA A 1 83 ? -5.168 7.302 -4.755 1.00 98.56 83 ALA A N 1
ATOM 628 C CA . ALA A 1 83 ? -5.145 6.795 -6.124 1.00 98.56 83 ALA A CA 1
ATOM 629 C C . ALA A 1 83 ? -4.320 7.700 -7.058 1.00 98.56 83 ALA A C 1
ATOM 631 O O . ALA A 1 83 ? -3.590 7.193 -7.914 1.00 98.56 83 ALA A O 1
ATOM 632 N N . GLN A 1 84 ? -4.397 9.022 -6.881 1.00 98.56 84 GLN A N 1
ATOM 633 C CA . GLN A 1 84 ? -3.607 9.988 -7.641 1.00 98.56 84 GLN A CA 1
ATOM 634 C C . GLN A 1 84 ? -2.117 9.939 -7.276 1.00 98.56 84 GLN A C 1
ATOM 636 O O . GLN A 1 84 ? -1.275 10.012 -8.170 1.00 98.56 84 GLN A O 1
ATOM 641 N N . ASP A 1 85 ? -1.778 9.755 -6.000 1.00 98.50 85 ASP A N 1
ATOM 642 C CA . ASP A 1 85 ? -0.395 9.608 -5.536 1.00 98.50 85 ASP A CA 1
ATOM 643 C C . ASP A 1 85 ? 0.260 8.357 -6.138 1.00 98.50 85 ASP A C 1
ATOM 645 O O . ASP A 1 85 ? 1.411 8.400 -6.576 1.00 98.50 85 ASP A O 1
ATOM 649 N N . VAL A 1 86 ? -0.487 7.253 -6.257 1.00 98.56 86 VAL A N 1
ATOM 650 C CA . VAL A 1 86 ? -0.020 6.040 -6.953 1.00 98.56 86 VAL A CA 1
ATOM 651 C C . VAL A 1 86 ? 0.310 6.335 -8.422 1.00 98.56 86 VAL A C 1
ATOM 653 O O . VAL A 1 86 ? 1.339 5.878 -8.923 1.00 98.56 86 VAL A O 1
ATOM 656 N N . LEU A 1 87 ? -0.521 7.124 -9.114 1.00 98.00 87 LEU A N 1
ATOM 657 C CA . LEU A 1 87 ? -0.237 7.547 -10.491 1.00 98.00 87 LEU A CA 1
ATOM 658 C C . LEU A 1 87 ? 0.975 8.470 -10.565 1.00 98.00 87 LEU A C 1
ATOM 660 O O . LEU A 1 87 ? 1.780 8.327 -11.479 1.00 98.00 87 LEU A O 1
ATOM 664 N N . ALA A 1 88 ? 1.134 9.383 -9.605 1.00 98.38 88 ALA A N 1
ATOM 665 C CA . ALA A 1 88 ? 2.289 10.268 -9.546 1.00 98.38 88 ALA A CA 1
ATOM 666 C C . ALA A 1 88 ? 3.592 9.463 -9.455 1.00 98.38 88 ALA A C 1
ATOM 668 O O . ALA A 1 88 ? 4.527 9.741 -10.205 1.00 98.38 88 ALA A O 1
ATOM 669 N N . VAL A 1 89 ? 3.631 8.406 -8.635 1.00 97.88 89 VAL A N 1
ATOM 670 C CA . VAL A 1 89 ? 4.788 7.497 -8.555 1.00 97.88 89 VAL A CA 1
ATOM 671 C C . VAL A 1 89 ? 5.087 6.837 -9.903 1.00 97.88 89 VAL A C 1
ATOM 673 O O . VAL A 1 89 ? 6.250 6.765 -10.286 1.00 97.88 89 VAL A O 1
ATOM 676 N N . ALA A 1 90 ? 4.065 6.420 -10.657 1.00 96.62 90 ALA A N 1
ATOM 677 C CA . ALA A 1 90 ? 4.252 5.805 -11.977 1.00 96.62 90 ALA A CA 1
ATOM 678 C C . ALA A 1 90 ? 4.874 6.753 -13.025 1.00 96.62 90 ALA A C 1
ATOM 680 O O . ALA A 1 90 ? 5.381 6.291 -14.045 1.00 96.62 90 ALA A O 1
ATOM 681 N N . THR A 1 91 ? 4.842 8.072 -12.794 1.00 96.00 91 THR A N 1
ATOM 682 C CA . THR A 1 91 ? 5.484 9.069 -13.676 1.00 96.00 91 THR A CA 1
ATOM 683 C C . THR A 1 91 ? 6.952 9.329 -13.347 1.00 96.00 91 THR A C 1
ATOM 685 O O . THR A 1 91 ? 7.649 9.977 -14.129 1.00 96.00 91 THR A O 1
ATOM 688 N N . LEU A 1 92 ? 7.426 8.862 -12.190 1.00 97.00 92 LEU A N 1
ATOM 689 C CA . LEU A 1 92 ? 8.798 9.089 -11.762 1.00 97.00 92 LEU A CA 1
ATOM 690 C C . LEU A 1 92 ? 9.769 8.204 -12.561 1.00 97.00 92 LEU A C 1
ATOM 692 O O . LEU A 1 92 ? 9.403 7.098 -12.967 1.00 97.00 92 LEU A O 1
ATOM 696 N N . PRO A 1 93 ? 11.021 8.654 -12.765 1.00 94.62 93 PRO A N 1
ATOM 697 C CA . PRO A 1 93 ? 12.065 7.803 -13.317 1.00 94.62 93 PRO A CA 1
ATOM 698 C C . PRO A 1 93 ? 12.253 6.539 -12.480 1.00 94.62 93 PRO A C 1
ATOM 700 O O . PRO A 1 93 ? 12.230 6.588 -11.247 1.00 94.62 93 PRO A O 1
ATOM 703 N N . ASP A 1 94 ? 12.488 5.420 -13.156 1.00 93.81 94 ASP A N 1
ATOM 704 C CA . ASP A 1 94 ? 12.712 4.144 -12.495 1.00 93.81 94 ASP A CA 1
ATOM 705 C C . ASP A 1 94 ? 14.053 4.143 -11.741 1.00 93.81 94 ASP A C 1
ATOM 707 O O . ASP A 1 94 ? 15.101 4.340 -12.361 1.00 93.81 94 ASP A O 1
ATOM 711 N N . PRO A 1 95 ? 14.072 3.924 -10.415 1.00 89.94 95 PRO A N 1
ATOM 712 C CA . PRO A 1 95 ? 15.310 3.972 -9.644 1.00 89.94 95 PRO A CA 1
ATOM 713 C C . PRO A 1 95 ? 16.166 2.705 -9.783 1.00 89.94 95 PRO A C 1
ATOM 715 O O . PRO A 1 95 ? 17.316 2.704 -9.348 1.00 89.94 95 PRO A O 1
ATOM 718 N N . VAL A 1 96 ? 15.612 1.616 -10.326 1.00 83.50 96 VAL A N 1
ATOM 719 C CA . VAL A 1 96 ? 16.302 0.316 -10.445 1.00 83.50 96 VAL A CA 1
ATOM 720 C C . VAL A 1 96 ? 16.664 0.000 -11.899 1.00 83.50 96 VAL A C 1
ATOM 722 O O . VAL A 1 96 ? 17.586 -0.780 -12.140 1.00 83.50 96 VAL A O 1
ATOM 725 N N . GLY A 1 97 ? 15.961 0.618 -12.853 1.00 59.91 97 GLY A N 1
ATOM 726 C CA . GLY A 1 97 ? 16.090 0.367 -14.286 1.00 59.91 97 GLY A CA 1
ATOM 727 C C . GLY A 1 97 ? 14.739 0.303 -14.969 1.00 59.91 97 GLY A C 1
ATOM 728 O O . GLY A 1 97 ? 13.855 -0.437 -14.460 1.00 59.91 97 GLY A O 1
#

InterPro domains:
  IPR016161 Aldehyde/histidinol dehydrogenase [SSF53720] (6-96)
  IPR016162 Aldehyde dehydrogenase, N-terminal [G3DSA:3.40.605.10] (1-97)